Protein AF-A0A7J3EH03-F1 (afdb_monomer_lite)

Sequence (127 aa):
ALGSTCGTLRHVAKKLKESEGLKVGVVKLWLYRPLPEDDLASAIDNVETLVVLDRTLSPGAIFGPLGSDIASIIVKRNLGIRLLNYTYGLGGDEVSIDLAEKLLRLAVKVAEGVKPPSSTGYVREVL

Secondary structure (DSSP, 8-state):
--STHHHHHHHHHHHHHHHH------------SS--HHHHHHHHTT-SEEEEEESS--TT-SS-HHHHHHHHHHHHTT---EEEEEE--GGG----HHHHHHHHHHHHHHHTTPPPS-SEEEHHHH-

Radius of gyration: 13.75 Å; chains: 1; bounding box: 32×32×34 Å

Foldseek 3Di:
DEDDVLVLLQVLQVVCCVPPVDPFDGDYDPDPPVNPLVVVCVVPQPAQEDEAEDQDDDPPDPADPVLVVVVVSCVVVVGNHHAAHEYECHPNGDCDSVLSNVVRVLRRVVSVVDDQQDSYYHSVVRD

Structure (mmCIF, N/CA/C/O backbone):
data_AF-A0A7J3EH03-F1
#
_entry.id   AF-A0A7J3EH03-F1
#
loop_
_atom_site.group_PDB
_atom_site.id
_atom_site.type_symbol
_atom_site.label_atom_id
_atom_site.label_alt_id
_atom_site.label_comp_id
_atom_site.label_asym_id
_atom_site.label_entity_id
_atom_site.label_seq_id
_atom_site.pdbx_PDB_ins_code
_atom_site.Cartn_x
_atom_site.Cartn_y
_atom_site.Cartn_z
_atom_site.occupancy
_atom_site.B_iso_or_equiv
_atom_site.auth_seq_id
_atom_site.auth_comp_id
_atom_site.auth_asym_id
_atom_site.auth_atom_id
_atom_site.pdbx_PDB_model_num
ATOM 1 N N . ALA A 1 1 ? 3.119 -1.317 0.959 1.00 93.56 1 ALA A N 1
ATOM 2 C CA . ALA A 1 1 ? 4.303 -0.503 1.336 1.00 93.56 1 ALA A CA 1
ATOM 3 C C . ALA A 1 1 ? 5.498 -1.422 1.613 1.00 93.56 1 ALA A C 1
ATOM 5 O O . ALA A 1 1 ? 5.305 -2.636 1.690 1.00 93.56 1 ALA A O 1
ATOM 6 N N . LEU A 1 2 ? 6.708 -0.865 1.775 1.00 94.56 2 LEU A N 1
ATOM 7 C CA . LEU A 1 2 ? 7.926 -1.600 2.157 1.00 94.56 2 LEU A CA 1
ATOM 8 C C . LEU A 1 2 ? 8.509 -1.081 3.485 1.00 94.56 2 LEU A C 1
ATOM 10 O O . LEU A 1 2 ? 8.149 -0.012 3.982 1.00 94.56 2 LEU A O 1
ATOM 14 N N . GLY A 1 3 ? 9.434 -1.851 4.062 1.00 92.50 3 GLY A N 1
ATOM 15 C CA . GLY A 1 3 ? 10.293 -1.397 5.158 1.00 92.50 3 GLY A CA 1
ATOM 16 C C . GLY A 1 3 ? 9.584 -1.161 6.498 1.00 92.50 3 GLY A C 1
ATOM 17 O O . GLY A 1 3 ? 8.575 -1.797 6.817 1.00 92.50 3 GLY A O 1
ATOM 18 N N . SER A 1 4 ? 10.160 -0.263 7.307 1.00 91.69 4 SER A N 1
ATOM 19 C CA . SER A 1 4 ? 9.794 -0.037 8.717 1.00 91.69 4 SER A CA 1
ATOM 20 C C . SER A 1 4 ? 8.361 0.463 8.920 1.00 91.69 4 SER A C 1
ATOM 22 O O . SER A 1 4 ? 7.674 0.005 9.829 1.00 91.69 4 SER A O 1
ATOM 24 N N . THR A 1 5 ? 7.863 1.322 8.027 1.00 93.81 5 THR A N 1
ATOM 25 C CA . THR A 1 5 ? 6.515 1.918 8.111 1.00 93.81 5 THR A CA 1
ATOM 26 C C . THR A 1 5 ? 5.393 0.881 8.112 1.00 93.81 5 THR A C 1
ATOM 28 O O . THR A 1 5 ? 4.321 1.121 8.663 1.00 93.81 5 THR A O 1
ATOM 31 N N . CYS A 1 6 ? 5.637 -0.311 7.561 1.00 95.56 6 CYS A N 1
ATOM 32 C CA . CYS A 1 6 ? 4.660 -1.396 7.582 1.00 95.56 6 CYS A CA 1
ATOM 33 C C . CYS A 1 6 ? 4.296 -1.853 9.005 1.00 95.56 6 CYS A C 1
ATOM 35 O O . CYS A 1 6 ? 3.201 -2.377 9.197 1.00 95.56 6 CYS A O 1
ATOM 37 N N . GLY A 1 7 ? 5.189 -1.679 9.988 1.00 95.12 7 GLY A N 1
ATOM 38 C CA . GLY A 1 7 ? 4.898 -1.965 11.395 1.00 95.12 7 GLY A CA 1
ATOM 39 C C . GLY A 1 7 ? 3.822 -1.030 11.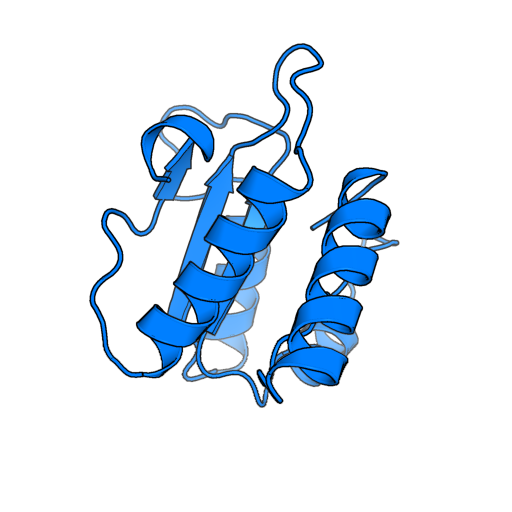943 1.00 95.12 7 GLY A C 1
ATOM 40 O O . GLY A 1 7 ? 2.784 -1.498 12.410 1.00 95.12 7 GLY A O 1
ATOM 41 N N . THR A 1 8 ? 4.028 0.280 11.784 1.00 96.12 8 THR A N 1
ATOM 42 C CA . THR A 1 8 ? 3.076 1.323 12.193 1.00 96.12 8 THR A CA 1
ATOM 43 C C . THR A 1 8 ? 1.727 1.147 11.504 1.00 96.12 8 THR A C 1
ATOM 45 O O . THR A 1 8 ? 0.702 1.069 12.173 1.00 96.12 8 THR A O 1
ATOM 48 N N . LEU A 1 9 ? 1.715 0.984 10.176 1.00 97.50 9 LEU A N 1
ATOM 49 C CA . LEU A 1 9 ? 0.474 0.785 9.421 1.00 97.50 9 LEU A CA 1
ATOM 50 C C . LEU A 1 9 ? -0.299 -0.446 9.900 1.00 97.50 9 LEU A C 1
ATOM 52 O O . LEU A 1 9 ? -1.512 -0.384 10.057 1.00 97.50 9 LEU A O 1
ATOM 56 N N . ARG A 1 10 ? 0.391 -1.568 10.149 1.00 97.38 10 ARG A N 1
ATOM 57 C CA . ARG A 1 10 ? -0.248 -2.802 10.627 1.00 97.38 10 ARG A CA 1
ATOM 58 C C . ARG A 1 10 ? -0.849 -2.619 12.016 1.00 97.38 10 ARG A C 1
ATOM 60 O O . ARG A 1 10 ? -1.948 -3.108 12.256 1.00 97.38 10 ARG A O 1
ATOM 67 N N . HIS A 1 11 ? -0.138 -1.933 12.910 1.00 97.81 11 HIS A N 1
ATOM 68 C CA . HIS A 1 11 ? -0.640 -1.621 14.245 1.00 97.81 11 HIS A CA 1
ATOM 69 C C . HIS A 1 11 ? -1.934 -0.798 14.166 1.00 97.81 11 HIS A C 1
ATOM 71 O O . HIS A 1 11 ? -2.937 -1.175 14.768 1.00 97.81 11 HIS A O 1
ATOM 77 N N . VAL A 1 12 ? -1.941 0.265 13.357 1.00 98.06 12 VAL A N 1
ATOM 78 C CA . VAL A 1 12 ? -3.117 1.130 13.194 1.00 98.06 12 VAL A CA 1
ATOM 79 C C . VAL A 1 12 ? -4.266 0.408 12.490 1.00 98.06 12 VAL A C 1
ATOM 81 O O . VAL A 1 12 ? -5.398 0.487 12.953 1.00 98.06 12 VAL A O 1
ATOM 84 N N . ALA A 1 13 ? -3.997 -0.362 11.433 1.00 98.12 13 ALA A N 1
ATOM 85 C CA . ALA A 1 13 ? -5.025 -1.148 10.750 1.00 98.12 13 ALA A CA 1
ATOM 86 C C . ALA A 1 13 ? -5.689 -2.165 11.689 1.00 98.12 13 ALA A C 1
ATOM 88 O O . ALA A 1 13 ? -6.910 -2.303 11.681 1.00 98.12 13 ALA A O 1
ATOM 89 N N . LYS A 1 14 ? -4.897 -2.840 12.536 1.00 98.19 14 LYS A N 1
ATOM 90 C CA . LYS A 1 14 ? -5.420 -3.749 13.562 1.00 98.19 14 LYS A CA 1
ATOM 91 C C . LYS A 1 14 ? -6.325 -3.003 14.544 1.00 98.19 14 LYS A C 1
ATOM 93 O O . LYS A 1 14 ? -7.448 -3.443 14.758 1.00 98.19 14 LYS A O 1
ATOM 98 N N . LYS A 1 15 ? -5.863 -1.862 15.070 1.00 98.19 15 LYS A N 1
ATOM 99 C CA . LYS A 1 15 ? -6.647 -1.017 15.980 1.00 98.19 15 LYS A CA 1
ATOM 100 C C . LYS A 1 15 ? -7.988 -0.627 15.353 1.00 98.19 15 LYS A C 1
ATOM 102 O O . LYS A 1 15 ? -9.014 -0.909 15.949 1.00 98.19 15 LYS A O 1
ATOM 107 N N . LEU A 1 16 ? -7.982 -0.063 14.142 1.00 98.00 16 LEU A N 1
ATOM 108 C CA . LEU A 1 16 ? -9.197 0.370 13.436 1.00 98.00 16 LEU A CA 1
ATOM 109 C C . LEU A 1 16 ? -10.178 -0.781 13.179 1.00 98.00 16 LEU A C 1
ATOM 111 O O . LEU A 1 16 ? -11.391 -0.611 13.295 1.00 98.00 16 LEU A O 1
ATOM 115 N N . LYS A 1 17 ? -9.659 -1.966 12.852 1.00 97.50 17 LYS A N 1
ATOM 116 C CA . LYS A 1 17 ? -10.481 -3.163 12.682 1.00 97.50 17 LYS A CA 1
ATOM 117 C C . LYS A 1 17 ? -11.129 -3.600 13.999 1.00 97.50 17 LYS A C 1
ATOM 119 O O . LYS A 1 17 ? -12.306 -3.937 14.002 1.00 97.50 17 LYS A O 1
ATOM 124 N N . GLU A 1 18 ? -10.377 -3.615 15.096 1.00 97.56 18 GLU A N 1
ATOM 125 C CA . GLU A 1 18 ? -10.854 -4.075 16.408 1.00 97.56 18 GLU A CA 1
ATOM 126 C C . GLU A 1 18 ? -11.792 -3.069 17.086 1.00 97.56 18 GLU A C 1
ATOM 128 O O . GLU A 1 18 ? -12.763 -3.481 17.713 1.00 97.56 18 GLU A O 1
ATOM 133 N N . SER A 1 19 ? -11.530 -1.764 16.957 1.00 97.56 19 SER A N 1
ATOM 134 C CA . SER A 1 19 ? -12.314 -0.722 17.627 1.00 97.56 19 SER A CA 1
ATOM 135 C C . SER A 1 19 ? -13.564 -0.304 16.858 1.00 97.56 19 SER A C 1
ATOM 137 O O . SER A 1 19 ? -14.568 0.034 17.475 1.00 97.56 19 SER A O 1
ATOM 139 N N . GLU A 1 20 ? -13.508 -0.292 15.525 1.00 97.31 20 GLU A N 1
ATOM 140 C CA . GLU A 1 20 ? -14.562 0.288 14.675 1.00 97.31 20 GLU A CA 1
ATOM 141 C C . GLU A 1 20 ? -15.104 -0.691 13.627 1.00 97.31 20 GLU A C 1
ATOM 143 O O . GLU A 1 20 ? -16.040 -0.366 12.903 1.00 97.31 20 GLU A O 1
ATOM 148 N N . GLY A 1 21 ? -14.525 -1.890 13.508 1.00 97.19 21 GLY A N 1
ATOM 149 C CA . GLY A 1 21 ? -14.945 -2.866 12.502 1.00 97.19 21 GLY A CA 1
ATOM 150 C C . GLY A 1 21 ? -14.556 -2.493 11.067 1.00 97.19 21 GLY A C 1
ATOM 151 O O . GLY A 1 21 ? -15.067 -3.099 10.123 1.00 97.19 21 GLY A O 1
ATOM 152 N N . LEU A 1 22 ? -13.650 -1.524 10.873 1.00 96.88 22 LEU A N 1
ATOM 153 C CA . LEU A 1 22 ? -13.230 -1.108 9.534 1.00 96.88 22 LEU A CA 1
ATOM 154 C C . LEU A 1 22 ? -12.493 -2.241 8.807 1.00 96.88 22 LEU A C 1
ATOM 156 O O . LEU A 1 22 ? -11.551 -2.848 9.327 1.00 96.88 22 LEU A O 1
ATOM 160 N N . LYS A 1 23 ? -12.895 -2.501 7.559 1.00 96.12 23 LYS A N 1
ATOM 161 C CA . LYS A 1 23 ? -12.287 -3.512 6.681 1.00 96.12 23 LYS A CA 1
ATOM 162 C C . LYS A 1 23 ? -11.011 -2.970 6.033 1.00 96.12 23 LYS A C 1
ATOM 164 O O . LYS A 1 23 ? -10.976 -2.681 4.843 1.00 96.12 23 LYS A O 1
ATOM 169 N N . VAL A 1 24 ? -9.959 -2.827 6.834 1.00 96.81 24 VAL A N 1
ATOM 170 C CA . VAL A 1 24 ? -8.639 -2.360 6.386 1.00 96.81 24 VAL A CA 1
ATOM 171 C C . VAL A 1 24 ? -7.558 -3.405 6.634 1.00 96.81 24 VAL A C 1
ATOM 173 O O . VAL A 1 24 ? -7.608 -4.174 7.595 1.00 96.81 24 VAL A O 1
ATOM 176 N N . GLY A 1 25 ? -6.557 -3.427 5.758 1.00 95.88 25 GLY A N 1
ATOM 177 C CA . GLY A 1 25 ? -5.439 -4.361 5.810 1.00 95.88 25 GLY A CA 1
ATOM 178 C C . GLY A 1 25 ? -4.153 -3.733 5.286 1.00 95.88 25 GLY A C 1
ATOM 179 O O . GLY A 1 25 ? -4.165 -2.661 4.684 1.00 95.88 25 GLY A O 1
ATOM 180 N N . VAL A 1 26 ? -3.023 -4.396 5.541 1.00 97.25 26 VAL A N 1
ATOM 181 C CA . VAL A 1 26 ? -1.700 -3.917 5.122 1.00 97.25 26 VAL A CA 1
ATOM 182 C C . VAL A 1 26 ? -0.903 -5.063 4.520 1.00 97.25 26 VAL A C 1
ATOM 184 O O . VAL A 1 26 ? -0.550 -6.017 5.216 1.00 97.25 26 VAL A O 1
ATOM 187 N N . VAL A 1 27 ? -0.541 -4.916 3.246 1.00 96.75 27 VAL A N 1
ATOM 188 C CA . VAL A 1 27 ? 0.419 -5.795 2.570 1.00 96.75 27 VAL A CA 1
ATOM 189 C C . VAL A 1 27 ? 1.826 -5.217 2.736 1.00 96.75 27 VAL A C 1
ATOM 191 O O . VAL A 1 27 ? 2.125 -4.095 2.303 1.00 96.75 27 VAL A O 1
ATOM 194 N N . LYS A 1 28 ? 2.697 -5.994 3.391 1.00 96.12 28 LYS A N 1
ATOM 195 C CA . LYS A 1 28 ? 4.133 -5.712 3.489 1.00 96.12 28 LYS A CA 1
ATOM 196 C C . LYS A 1 28 ? 4.853 -6.498 2.401 1.00 96.12 28 LYS A C 1
ATOM 198 O O . LYS A 1 28 ? 4.932 -7.720 2.496 1.00 96.12 28 LYS A O 1
ATOM 203 N N . LEU A 1 29 ? 5.410 -5.793 1.422 1.00 95.19 29 LEU A N 1
ATOM 204 C CA . LEU A 1 29 ? 6.249 -6.413 0.404 1.00 95.19 29 LEU A CA 1
ATOM 205 C C . LEU A 1 29 ? 7.663 -6.610 0.967 1.00 95.19 29 LEU A C 1
ATOM 207 O O . LEU A 1 29 ? 8.319 -5.646 1.365 1.00 95.19 29 LEU A O 1
ATOM 211 N N . TRP A 1 30 ? 8.100 -7.867 1.052 1.00 93.12 30 TRP A N 1
ATOM 212 C CA . TRP A 1 30 ? 9.441 -8.235 1.521 1.00 93.12 30 TRP A CA 1
ATOM 213 C C . TRP A 1 30 ? 10.432 -8.377 0.367 1.00 93.12 30 TRP A C 1
ATOM 215 O O . TRP A 1 30 ? 11.542 -7.859 0.451 1.00 93.12 30 TRP A O 1
ATOM 225 N N . LEU A 1 31 ? 10.013 -9.039 -0.713 1.00 95.12 31 LEU A N 1
ATOM 226 C CA . LEU A 1 31 ? 10.791 -9.206 -1.933 1.00 95.12 31 LEU A CA 1
ATOM 227 C C . LEU A 1 31 ? 10.296 -8.207 -2.982 1.00 95.12 31 LEU A C 1
ATOM 229 O O . LEU A 1 31 ? 9.184 -8.344 -3.480 1.00 95.12 31 LEU A O 1
ATOM 233 N N . TYR A 1 32 ? 11.101 -7.194 -3.307 1.00 95.75 32 TYR A N 1
ATOM 234 C CA . TYR A 1 32 ? 10.748 -6.240 -4.365 1.00 95.75 32 TYR A CA 1
ATOM 235 C C . TYR A 1 32 ? 11.128 -6.755 -5.754 1.00 95.75 32 TYR A C 1
ATOM 237 O O . TYR A 1 32 ? 10.378 -6.567 -6.708 1.00 95.75 32 TYR A O 1
ATOM 245 N N . ARG A 1 33 ? 12.289 -7.415 -5.872 1.00 96.62 33 ARG A N 1
ATOM 246 C CA . ARG A 1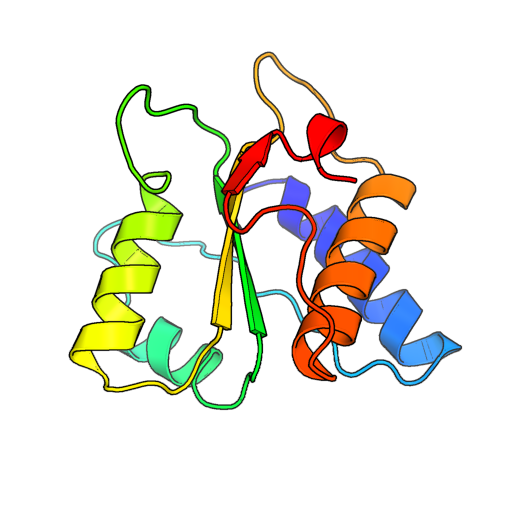 33 ? 12.787 -7.989 -7.126 1.00 96.62 33 ARG A CA 1
ATOM 247 C C . ARG A 1 33 ? 13.433 -9.366 -6.886 1.00 96.62 33 ARG A C 1
ATOM 249 O O . ARG A 1 33 ? 14.240 -9.464 -5.963 1.00 96.62 33 ARG A O 1
ATOM 256 N N . PRO A 1 34 ? 13.123 -10.386 -7.716 1.00 95.31 34 PRO A N 1
ATOM 257 C CA . PRO A 1 34 ? 12.045 -10.385 -8.716 1.00 95.31 34 PRO A CA 1
ATOM 258 C C . PRO A 1 34 ? 10.680 -10.138 -8.049 1.00 95.31 34 PRO A C 1
ATOM 260 O O . PRO A 1 34 ? 10.473 -10.533 -6.906 1.00 95.31 34 PRO A O 1
ATOM 263 N N . LEU A 1 35 ? 9.795 -9.392 -8.716 1.00 96.12 35 LEU A N 1
ATOM 264 C CA . LEU A 1 35 ? 8.518 -8.992 -8.118 1.00 96.12 35 LEU A CA 1
ATOM 265 C C . LEU A 1 35 ? 7.577 -10.205 -8.095 1.00 96.12 35 LEU A C 1
ATOM 267 O O . LEU A 1 35 ? 7.327 -10.766 -9.165 1.00 96.12 35 LEU A O 1
ATOM 271 N N . PRO A 1 36 ? 7.052 -10.612 -6.926 1.00 95.62 36 PRO A N 1
ATOM 272 C CA . PRO A 1 36 ? 6.171 -11.770 -6.816 1.00 95.62 36 PRO A CA 1
ATOM 273 C C . PRO A 1 36 ? 4.756 -11.399 -7.279 1.00 95.62 36 PRO A C 1
ATOM 275 O O . PRO A 1 36 ? 3.871 -11.117 -6.474 1.00 95.62 36 PRO A O 1
ATOM 278 N N . GLU A 1 37 ? 4.564 -11.324 -8.596 1.00 95.44 37 GLU A N 1
ATOM 279 C CA . GLU A 1 37 ? 3.321 -10.856 -9.217 1.00 95.44 37 GLU A CA 1
ATOM 280 C C . GLU A 1 37 ? 2.096 -11.672 -8.787 1.00 95.44 37 GLU A C 1
ATOM 282 O O . GLU A 1 37 ? 1.082 -11.081 -8.424 1.00 95.44 37 GLU A O 1
ATOM 287 N N . ASP A 1 38 ? 2.188 -13.004 -8.809 1.00 95.50 38 ASP A N 1
ATOM 288 C CA . ASP A 1 38 ? 1.048 -13.888 -8.534 1.00 95.50 38 ASP A CA 1
ATOM 289 C C . ASP A 1 38 ? 0.591 -13.797 -7.075 1.00 95.50 38 ASP A C 1
ATOM 291 O O . ASP A 1 38 ? -0.607 -13.679 -6.803 1.00 95.50 38 ASP A O 1
ATOM 295 N N . ASP A 1 39 ? 1.543 -13.755 -6.142 1.00 96.00 39 ASP A N 1
ATOM 296 C CA . ASP A 1 39 ? 1.256 -13.585 -4.717 1.00 96.00 39 ASP A CA 1
ATOM 297 C C . ASP A 1 39 ? 0.656 -12.205 -4.437 1.00 96.00 39 ASP A C 1
ATOM 299 O O . ASP A 1 39 ? -0.291 -12.074 -3.662 1.00 96.00 39 ASP A O 1
ATOM 303 N N . LEU A 1 40 ? 1.191 -11.158 -5.078 1.00 95.94 40 LEU A N 1
ATOM 304 C CA . LEU A 1 40 ? 0.686 -9.797 -4.918 1.00 95.94 40 LEU A CA 1
ATOM 305 C C . LEU A 1 40 ? -0.719 -9.645 -5.483 1.00 95.94 40 LEU A C 1
ATOM 307 O O . LEU A 1 40 ? -1.558 -9.062 -4.805 1.00 95.94 40 LEU A O 1
ATOM 311 N N . ALA A 1 41 ? -0.976 -10.172 -6.681 1.00 95.62 41 ALA A N 1
ATOM 312 C CA . ALA A 1 41 ? -2.293 -10.138 -7.302 1.00 95.62 41 ALA A CA 1
ATOM 313 C C . ALA A 1 41 ? -3.321 -10.865 -6.429 1.00 95.62 41 ALA A C 1
ATOM 315 O O . ALA A 1 41 ? -4.361 -10.294 -6.116 1.00 95.62 41 ALA A O 1
ATOM 316 N N . SER A 1 42 ? -2.985 -12.067 -5.952 1.00 95.88 42 SER A N 1
ATOM 317 C CA . SER A 1 42 ? -3.851 -12.855 -5.065 1.00 95.88 42 SER A CA 1
ATOM 318 C C . SER A 1 42 ? -4.089 -12.176 -3.713 1.00 95.88 42 SER A C 1
ATOM 320 O O . SER A 1 42 ? -5.126 -12.366 -3.091 1.00 95.88 42 SER A O 1
ATOM 322 N N . ALA A 1 43 ? -3.139 -11.374 -3.227 1.00 95.62 43 ALA A N 1
ATOM 323 C CA . ALA A 1 43 ? -3.285 -10.652 -1.966 1.00 95.62 43 ALA A CA 1
ATOM 324 C C . ALA A 1 43 ? -4.160 -9.390 -2.070 1.00 95.62 43 ALA A C 1
ATOM 326 O O . ALA A 1 43 ? -4.585 -8.871 -1.034 1.00 95.62 43 ALA A O 1
ATOM 327 N N . ILE A 1 44 ? -4.381 -8.857 -3.278 1.00 95.50 44 ILE A N 1
ATOM 328 C CA . ILE A 1 44 ? -5.112 -7.598 -3.505 1.00 95.50 44 ILE A CA 1
ATOM 329 C C . ILE A 1 44 ? -6.390 -7.771 -4.335 1.00 95.50 44 ILE A C 1
ATOM 331 O O . ILE A 1 44 ? -7.122 -6.805 -4.494 1.00 95.50 44 ILE A O 1
ATOM 335 N N . ASP A 1 45 ? -6.679 -8.956 -4.863 1.00 94.75 45 ASP A N 1
ATOM 336 C CA . ASP A 1 45 ? -7.795 -9.212 -5.788 1.00 94.75 45 ASP A CA 1
ATOM 337 C C . ASP A 1 45 ? -9.184 -8.819 -5.249 1.00 94.75 45 ASP A C 1
ATOM 339 O O . ASP A 1 45 ? -10.050 -8.397 -6.011 1.00 94.75 45 ASP A O 1
ATOM 343 N N . ASN A 1 46 ? -9.381 -8.906 -3.934 1.00 93.75 46 ASN A N 1
ATOM 344 C CA . ASN A 1 46 ? -10.652 -8.665 -3.253 1.00 93.75 46 ASN A CA 1
ATOM 345 C C . ASN A 1 46 ? -10.765 -7.268 -2.614 1.00 93.75 46 ASN A C 1
ATOM 347 O O . ASN A 1 46 ? -11.634 -7.049 -1.766 1.00 93.75 46 ASN A O 1
ATOM 351 N N . VAL A 1 47 ? -9.882 -6.322 -2.955 1.00 96.62 47 VAL A N 1
ATOM 352 C CA . VAL A 1 47 ? -9.929 -4.959 -2.396 1.00 96.62 47 VAL A CA 1
ATOM 353 C C . VAL A 1 47 ? -10.508 -3.965 -3.396 1.00 96.62 47 VAL A C 1
ATOM 355 O O . VAL A 1 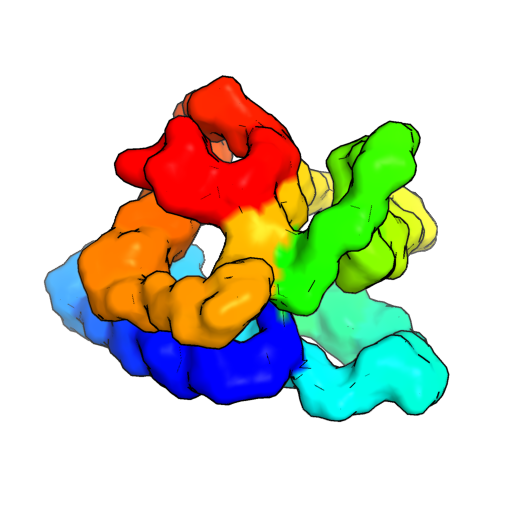47 ? -10.162 -3.969 -4.568 1.00 96.62 47 VAL A O 1
ATOM 358 N N . GLU A 1 48 ? -11.357 -3.053 -2.934 1.00 97.00 48 GLU A N 1
ATOM 359 C CA . GLU A 1 48 ? -11.910 -2.003 -3.803 1.00 97.00 48 GLU A CA 1
ATOM 360 C C . GLU A 1 48 ? -10.936 -0.833 -4.014 1.00 97.00 48 GLU A C 1
ATOM 362 O O . GLU A 1 48 ? -10.914 -0.197 -5.070 1.00 97.00 48 GLU A O 1
ATOM 367 N N . THR A 1 49 ? -10.119 -0.544 -2.998 1.00 97.88 49 THR A N 1
ATOM 368 C CA . THR A 1 49 ? -9.130 0.539 -2.997 1.00 97.88 49 THR A CA 1
ATOM 369 C C . THR A 1 49 ? -7.794 0.010 -2.511 1.00 97.88 49 THR A C 1
ATOM 371 O O . THR A 1 49 ? -7.726 -0.660 -1.480 1.00 97.88 49 THR A O 1
ATOM 374 N N . LEU A 1 50 ? -6.718 0.389 -3.196 1.00 98.00 50 LEU A N 1
ATOM 375 C CA . LEU A 1 50 ? -5.353 0.088 -2.792 1.00 98.00 50 LEU A CA 1
ATOM 376 C C . LEU A 1 50 ? -4.534 1.373 -2.685 1.00 98.00 50 LEU A C 1
ATOM 378 O O . LEU A 1 50 ? -4.410 2.123 -3.650 1.00 98.00 50 LEU A O 1
ATOM 382 N N . VAL A 1 51 ? -3.936 1.596 -1.513 1.00 98.00 51 VAL A N 1
ATOM 383 C CA . VAL A 1 51 ? -2.977 2.685 -1.294 1.00 98.00 51 VAL A CA 1
ATOM 384 C C . VAL A 1 51 ? -1.563 2.124 -1.304 1.00 98.00 51 VAL A C 1
ATOM 386 O O . VAL A 1 51 ? -1.173 1.338 -0.436 1.00 98.00 51 VAL A O 1
ATOM 389 N N . VAL A 1 52 ? -0.775 2.550 -2.283 1.00 97.94 52 VAL A N 1
ATOM 390 C CA . VAL A 1 52 ? 0.633 2.196 -2.424 1.00 97.94 52 VAL A CA 1
ATOM 391 C C . VAL A 1 52 ? 1.489 3.339 -1.906 1.00 97.94 52 VAL A C 1
ATOM 393 O O . VAL A 1 52 ? 1.307 4.488 -2.294 1.00 97.94 52 VAL A O 1
ATOM 396 N N . LEU A 1 53 ? 2.438 3.017 -1.032 1.00 97.44 53 LEU A N 1
ATOM 397 C CA . LEU A 1 53 ? 3.352 3.998 -0.463 1.00 97.44 53 LEU A CA 1
ATOM 398 C C . LEU A 1 53 ? 4.759 3.782 -1.007 1.00 97.44 53 LEU A C 1
ATOM 400 O O . LEU A 1 53 ? 5.329 2.703 -0.805 1.00 97.44 53 LEU A O 1
ATOM 404 N N . ASP A 1 54 ? 5.315 4.824 -1.615 1.00 96.81 54 ASP A N 1
ATOM 405 C CA . ASP A 1 54 ? 6.676 4.869 -2.142 1.00 96.81 54 ASP A CA 1
ATOM 406 C C . ASP A 1 54 ? 7.549 5.776 -1.269 1.00 96.81 54 ASP A C 1
ATOM 408 O O . ASP A 1 54 ? 7.267 6.958 -1.085 1.00 96.81 54 ASP A O 1
ATOM 412 N N . ARG A 1 55 ? 8.652 5.242 -0.734 1.00 94.94 55 ARG A N 1
ATOM 413 C CA . ARG A 1 55 ? 9.640 6.048 0.007 1.00 94.94 55 ARG A CA 1
ATOM 414 C C . ARG A 1 55 ? 10.695 6.629 -0.935 1.00 94.94 55 ARG A C 1
ATOM 416 O O . ARG A 1 55 ? 11.894 6.492 -0.717 1.00 94.94 55 ARG A O 1
ATOM 423 N N . THR A 1 56 ? 10.234 7.182 -2.046 1.00 94.56 56 THR A N 1
ATOM 424 C CA . THR A 1 56 ? 11.060 7.750 -3.108 1.00 94.56 56 THR A CA 1
ATOM 425 C C . THR A 1 56 ? 10.230 8.748 -3.905 1.00 94.56 56 THR A C 1
ATOM 427 O O . THR A 1 56 ? 9.005 8.627 -3.985 1.00 94.56 56 THR A O 1
ATOM 430 N N . LEU A 1 57 ? 10.905 9.741 -4.474 1.00 91.38 57 LEU A N 1
ATOM 431 C CA . LEU A 1 57 ? 10.317 10.714 -5.381 1.00 91.38 57 LEU A CA 1
ATOM 432 C C . LEU A 1 57 ? 10.841 10.439 -6.789 1.00 91.38 57 LEU A C 1
ATOM 434 O O . LEU A 1 57 ? 12.045 10.303 -6.995 1.00 91.38 57 LEU A O 1
ATOM 438 N N . SER A 1 58 ? 9.939 10.379 -7.763 1.00 92.19 58 SER A N 1
ATOM 439 C CA . SER A 1 58 ? 10.276 10.193 -9.176 1.00 92.19 58 SER A CA 1
ATOM 440 C C . SER A 1 58 ? 9.704 11.361 -9.980 1.00 92.19 58 SER A C 1
ATOM 442 O O . SER A 1 58 ? 8.578 11.270 -10.464 1.00 92.19 58 SER A O 1
ATOM 444 N N . PRO A 1 59 ? 10.429 12.494 -10.078 1.00 89.62 59 PRO A N 1
ATOM 445 C CA . PRO A 1 59 ? 9.935 13.677 -10.776 1.00 89.62 59 PRO A CA 1
ATOM 446 C C . PRO A 1 59 ? 9.542 13.357 -12.223 1.00 89.62 59 PRO A C 1
ATOM 448 O O . PRO A 1 59 ? 10.304 12.728 -12.952 1.00 89.62 59 PRO A O 1
ATOM 451 N N . GLY A 1 60 ? 8.344 13.783 -12.628 1.00 91.19 60 GLY A N 1
ATOM 452 C CA . GLY A 1 60 ? 7.799 13.533 -13.967 1.00 91.19 60 GLY A CA 1
ATOM 453 C C . GLY A 1 60 ? 7.171 12.149 -14.172 1.00 91.19 60 GLY A C 1
ATOM 454 O O . GLY A 1 60 ? 6.515 11.941 -15.190 1.00 91.19 60 GLY A O 1
ATOM 455 N N . ALA A 1 61 ? 7.312 11.218 -13.225 1.00 93.88 61 ALA A N 1
ATOM 456 C CA . ALA A 1 61 ? 6.591 9.950 -13.266 1.00 93.88 61 ALA A CA 1
ATOM 457 C C . ALA A 1 61 ? 5.149 10.123 -12.760 1.00 93.88 61 ALA A C 1
ATOM 459 O O . ALA A 1 61 ? 4.887 10.921 -11.861 1.00 93.88 61 ALA A O 1
ATOM 460 N N . ILE A 1 62 ? 4.215 9.345 -13.318 1.00 93.50 62 ILE A N 1
ATOM 461 C CA . ILE A 1 62 ? 2.814 9.328 -12.863 1.00 93.50 62 ILE A CA 1
ATOM 462 C C . ILE A 1 62 ? 2.723 8.736 -11.452 1.00 93.50 62 ILE A C 1
ATOM 464 O O . ILE A 1 62 ? 2.040 9.282 -10.592 1.00 93.50 62 ILE A O 1
ATOM 468 N N . PHE A 1 63 ? 3.435 7.633 -11.217 1.00 96.25 63 PHE A N 1
ATOM 469 C CA . PHE A 1 63 ? 3.524 6.945 -9.935 1.00 96.25 63 PHE A CA 1
ATOM 470 C C . PHE A 1 63 ? 4.989 6.745 -9.545 1.00 96.25 63 PHE A C 1
ATOM 472 O O . PHE A 1 63 ? 5.882 6.751 -10.395 1.00 96.25 63 PHE A O 1
ATOM 479 N N . GLY A 1 64 ? 5.235 6.499 -8.260 1.00 96.25 64 GLY A N 1
ATOM 480 C CA . GLY A 1 64 ? 6.503 5.958 -7.793 1.00 96.25 64 GLY A CA 1
ATOM 481 C C . GLY A 1 64 ? 6.776 4.557 -8.366 1.00 96.25 64 GLY A C 1
ATOM 482 O O . GLY A 1 64 ? 5.905 3.959 -9.011 1.00 96.25 64 GLY A O 1
ATOM 483 N N . PRO A 1 65 ? 7.982 4.007 -8.153 1.00 96.94 65 PRO A N 1
ATOM 484 C CA . PRO A 1 65 ? 8.371 2.714 -8.708 1.00 96.94 65 PRO A CA 1
ATOM 485 C C . PRO A 1 65 ? 7.424 1.577 -8.309 1.00 96.94 65 PRO A C 1
ATOM 487 O O . PRO A 1 65 ? 6.946 0.850 -9.180 1.00 96.94 65 PRO A O 1
ATOM 490 N N . LEU A 1 66 ? 7.073 1.470 -7.021 1.00 97.19 66 LEU A N 1
ATOM 491 C CA . LEU A 1 66 ? 6.141 0.443 -6.564 1.00 97.19 66 LEU A CA 1
ATOM 492 C C . LEU A 1 66 ? 4.725 0.714 -7.070 1.00 97.19 66 LEU A C 1
ATOM 494 O O . LEU A 1 66 ? 4.036 -0.216 -7.481 1.00 97.19 66 LEU A O 1
ATOM 498 N N . GLY A 1 67 ? 4.284 1.975 -7.052 1.00 97.69 67 GLY A N 1
ATOM 499 C CA . GLY A 1 67 ? 2.995 2.367 -7.622 1.00 97.69 67 GLY A CA 1
ATOM 500 C C . GLY A 1 67 ? 2.857 1.959 -9.090 1.00 97.69 67 GLY A C 1
ATOM 501 O O . GLY A 1 67 ? 1.827 1.417 -9.478 1.00 97.69 67 GLY A O 1
ATOM 502 N N . SER A 1 68 ? 3.916 2.137 -9.882 1.00 97.56 68 SER A N 1
ATOM 503 C CA . SER A 1 68 ? 3.958 1.774 -11.304 1.00 97.56 68 SER A CA 1
ATOM 504 C C . SER A 1 68 ? 3.919 0.259 -11.527 1.00 97.56 68 SER A C 1
ATOM 506 O O . SER A 1 68 ? 3.186 -0.221 -12.396 1.00 97.56 68 SER A O 1
ATOM 508 N N . ASP A 1 69 ? 4.659 -0.510 -10.725 1.00 97.38 69 ASP A N 1
ATOM 509 C CA . ASP A 1 69 ? 4.607 -1.976 -10.757 1.00 97.38 69 ASP A CA 1
ATOM 510 C C . ASP A 1 69 ? 3.198 -2.490 -10.422 1.00 97.38 69 ASP A C 1
ATOM 512 O O . ASP A 1 69 ? 2.642 -3.319 -11.140 1.00 97.38 69 ASP A O 1
ATOM 516 N N . ILE A 1 70 ? 2.590 -1.967 -9.354 1.00 97.81 70 ILE A N 1
ATOM 517 C CA . ILE A 1 70 ? 1.245 -2.362 -8.921 1.00 97.81 70 ILE A CA 1
ATOM 518 C C . ILE A 1 70 ? 0.191 -1.955 -9.954 1.00 97.81 70 ILE A C 1
ATOM 520 O O . ILE A 1 70 ? -0.689 -2.757 -10.260 1.00 97.81 70 ILE A O 1
ATOM 524 N N . ALA A 1 71 ? 0.293 -0.760 -10.541 1.00 97.56 71 ALA A N 1
ATOM 525 C CA . ALA A 1 71 ? -0.577 -0.343 -11.640 1.00 97.56 71 ALA A CA 1
ATOM 526 C C . ALA A 1 71 ? -0.494 -1.322 -12.820 1.00 97.56 71 ALA A C 1
ATOM 528 O O . ALA A 1 71 ? -1.518 -1.716 -13.377 1.00 97.56 71 ALA A O 1
ATOM 529 N N . SER A 1 72 ? 0.718 -1.771 -13.153 1.00 97.50 72 SER A N 1
ATOM 530 C CA . SER A 1 72 ? 0.941 -2.752 -14.217 1.00 97.50 72 SER A CA 1
ATOM 531 C C . SER A 1 72 ? 0.290 -4.100 -13.895 1.00 97.50 72 SER A C 1
ATOM 533 O O . SER A 1 72 ? -0.342 -4.687 -14.770 1.00 97.50 72 SER A O 1
ATOM 535 N N . ILE A 1 73 ? 0.374 -4.571 -12.643 1.00 97.31 73 ILE A N 1
ATOM 536 C CA . ILE A 1 73 ? -0.296 -5.802 -12.186 1.00 97.31 73 ILE A CA 1
ATOM 537 C C . ILE A 1 73 ? -1.818 -5.666 -12.278 1.00 97.31 73 ILE A C 1
ATOM 539 O O . ILE A 1 73 ? -2.472 -6.558 -12.814 1.00 97.31 73 ILE A O 1
ATOM 543 N N . ILE A 1 74 ? -2.378 -4.552 -11.798 1.00 97.44 74 ILE A N 1
ATOM 544 C CA . ILE A 1 74 ? -3.822 -4.278 -11.835 1.00 97.44 74 ILE A CA 1
ATOM 545 C C . ILE A 1 74 ? -4.342 -4.361 -13.272 1.00 97.44 74 ILE A C 1
ATOM 547 O O . ILE A 1 74 ? -5.323 -5.057 -13.526 1.00 97.44 74 ILE A O 1
ATOM 551 N N . VAL A 1 75 ? -3.652 -3.722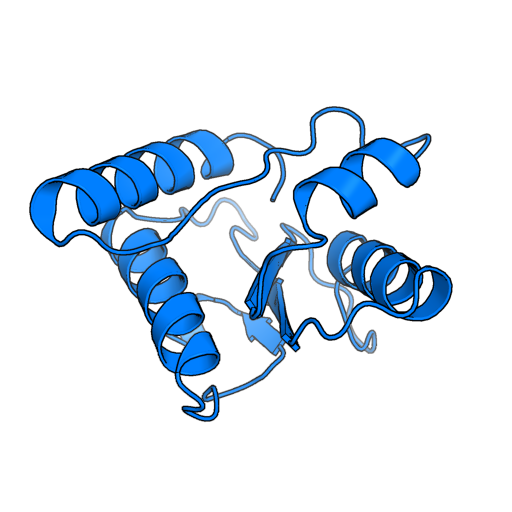 -14.221 1.00 97.31 75 VAL A N 1
ATOM 552 C CA . VAL A 1 75 ? -4.023 -3.764 -15.643 1.00 97.31 75 VAL A CA 1
ATOM 553 C C . VAL A 1 75 ? -3.843 -5.170 -16.219 1.00 97.31 75 VAL A C 1
ATOM 555 O O . VAL A 1 75 ? -4.763 -5.705 -16.831 1.00 97.31 75 VAL A O 1
ATOM 558 N N . LYS A 1 76 ? -2.687 -5.805 -15.993 1.00 97.00 76 LYS A N 1
ATOM 559 C CA . LYS A 1 76 ? -2.365 -7.136 -16.534 1.00 97.00 76 LYS A CA 1
ATOM 560 C C . LYS A 1 76 ? -3.318 -8.228 -16.041 1.00 97.00 76 LYS A C 1
ATOM 562 O O . LYS A 1 76 ? -3.602 -9.169 -16.779 1.00 97.00 76 LYS A O 1
ATOM 567 N N . ARG A 1 77 ? -3.807 -8.117 -14.804 1.00 96.44 77 ARG A N 1
ATOM 568 C CA . ARG A 1 77 ? -4.753 -9.054 -14.178 1.00 96.44 77 ARG A CA 1
ATOM 569 C C . ARG A 1 77 ? -6.215 -8.601 -14.285 1.00 96.44 77 ARG A C 1
ATOM 571 O O . ARG A 1 77 ? -7.086 -9.312 -13.798 1.00 96.44 77 ARG A O 1
ATOM 578 N N . ASN A 1 78 ? -6.482 -7.470 -14.944 1.00 96.25 78 ASN A N 1
ATOM 579 C CA . ASN A 1 78 ? -7.812 -6.877 -15.105 1.00 96.25 78 ASN A CA 1
ATOM 580 C C . ASN A 1 78 ? -8.565 -6.706 -13.769 1.00 96.25 78 ASN A C 1
ATOM 582 O O . ASN A 1 78 ? -9.732 -7.077 -13.638 1.00 96.25 78 ASN A O 1
ATOM 586 N N . LEU A 1 79 ? -7.874 -6.178 -12.755 1.00 96.06 79 LEU A N 1
ATOM 587 C CA . LEU A 1 79 ? -8.436 -5.967 -11.422 1.00 96.06 79 LEU A CA 1
ATOM 588 C C . LEU A 1 79 ? -9.179 -4.625 -11.361 1.00 96.06 79 LEU A C 1
ATOM 590 O O . LEU A 1 79 ? -8.645 -3.587 -11.749 1.00 96.06 79 LEU A O 1
ATOM 594 N N . GLY A 1 80 ? -10.396 -4.623 -10.815 1.00 94.75 80 GLY A N 1
ATOM 595 C CA . GLY A 1 80 ? -11.242 -3.430 -10.654 1.00 94.75 80 GLY A CA 1
ATOM 596 C C . GLY A 1 80 ? -10.855 -2.533 -9.471 1.00 94.75 80 GLY A C 1
ATOM 597 O O . GLY A 1 80 ? -11.732 -2.060 -8.754 1.00 94.75 80 GLY A O 1
ATOM 598 N N . ILE A 1 81 ? -9.557 -2.339 -9.227 1.00 96.81 81 ILE A N 1
ATOM 599 C CA . ILE A 1 81 ? -9.032 -1.699 -8.014 1.00 96.81 81 ILE A CA 1
ATOM 600 C C . ILE A 1 81 ? -8.775 -0.215 -8.257 1.00 96.81 81 ILE A C 1
ATOM 602 O O . ILE A 1 81 ? -8.070 0.169 -9.193 1.00 96.81 81 ILE A O 1
ATOM 606 N N . ARG A 1 82 ? -9.260 0.638 -7.351 1.00 96.94 82 ARG A N 1
ATOM 607 C CA . ARG A 1 82 ? -8.886 2.057 -7.323 1.00 96.94 82 ARG A CA 1
ATOM 608 C C . ARG A 1 82 ? -7.519 2.227 -6.675 1.00 96.94 82 ARG A C 1
ATOM 610 O O . ARG A 1 82 ? -7.358 2.015 -5.473 1.00 96.94 82 ARG A O 1
ATOM 617 N N . LEU A 1 83 ? -6.535 2.606 -7.485 1.00 97.69 83 LEU A N 1
ATOM 618 C CA . LEU A 1 83 ? -5.154 2.789 -7.056 1.00 97.69 83 LEU A CA 1
ATOM 619 C C . LEU A 1 83 ? -4.890 4.234 -6.617 1.00 97.69 83 LEU A C 1
ATOM 621 O O . LEU A 1 83 ? -5.097 5.173 -7.383 1.00 97.69 83 LEU A O 1
ATOM 625 N N . LEU A 1 84 ? -4.367 4.391 -5.404 1.00 98.06 84 LEU A N 1
ATOM 626 C CA . LEU A 1 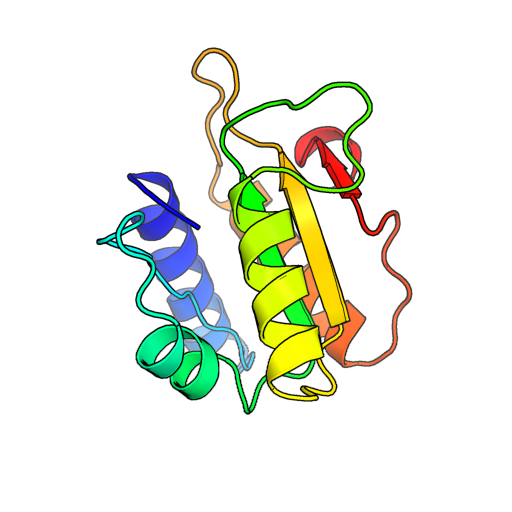84 ? -3.768 5.627 -4.904 1.00 98.06 84 LEU A CA 1
ATOM 627 C C . LEU A 1 84 ? -2.283 5.379 -4.654 1.00 98.06 84 LEU A C 1
ATOM 629 O O . LEU A 1 84 ? -1.911 4.321 -4.140 1.00 98.06 84 LEU A O 1
ATOM 633 N N . ASN A 1 85 ? -1.428 6.343 -4.981 1.00 97.88 85 ASN A N 1
ATOM 634 C CA . ASN A 1 85 ? 0.009 6.210 -4.784 1.00 97.88 85 ASN A CA 1
ATOM 635 C C . ASN A 1 85 ? 0.616 7.457 -4.147 1.00 97.88 85 ASN A C 1
ATOM 637 O O . ASN A 1 85 ? 0.685 8.506 -4.777 1.00 97.88 85 ASN A O 1
ATOM 641 N N . TYR A 1 86 ? 1.096 7.333 -2.913 1.00 97.38 86 TYR A N 1
ATOM 642 C CA . TYR A 1 86 ? 1.647 8.462 -2.170 1.00 97.38 86 TYR A CA 1
ATOM 643 C C . TYR A 1 86 ? 3.127 8.283 -1.867 1.00 97.38 86 TYR A C 1
ATOM 645 O O . TYR A 1 86 ? 3.579 7.211 -1.451 1.00 97.38 86 TYR A O 1
ATOM 653 N N . THR A 1 87 ? 3.869 9.374 -2.017 1.00 96.06 87 THR A N 1
ATOM 654 C CA . THR A 1 87 ? 5.248 9.469 -1.555 1.00 96.06 87 THR A CA 1
ATOM 655 C C . THR A 1 87 ? 5.269 9.800 -0.068 1.00 96.06 87 THR A C 1
ATOM 657 O O . THR A 1 87 ? 4.456 10.584 0.421 1.00 96.06 87 THR A O 1
ATOM 660 N N . TYR A 1 88 ? 6.203 9.210 0.672 1.00 95.31 88 TYR A N 1
ATOM 661 C CA . TYR A 1 88 ? 6.351 9.453 2.104 1.00 95.31 88 TYR A CA 1
ATOM 662 C C . TYR A 1 88 ? 7.805 9.326 2.550 1.00 95.31 88 TYR A C 1
ATOM 664 O O . TYR A 1 88 ? 8.628 8.742 1.849 1.00 95.31 88 TYR A O 1
ATOM 672 N N . GLY A 1 89 ? 8.101 9.807 3.757 1.00 93.12 89 GLY A N 1
ATOM 673 C CA . GLY A 1 89 ? 9.319 9.455 4.487 1.00 93.12 89 GLY A CA 1
ATOM 674 C C . GLY A 1 89 ? 10.627 9.830 3.795 1.00 93.12 89 GLY A C 1
ATOM 675 O O . GLY A 1 89 ? 11.636 9.139 3.962 1.00 93.12 89 GLY A O 1
ATOM 676 N N . LEU A 1 90 ? 10.602 10.888 2.983 1.00 93.62 90 LEU A N 1
ATOM 677 C CA . LEU A 1 90 ? 11.797 11.437 2.353 1.00 93.62 90 LEU A CA 1
ATOM 678 C C . LEU A 1 90 ? 12.652 12.133 3.416 1.00 93.62 90 LEU A C 1
ATOM 680 O O . LEU A 1 90 ? 12.125 12.737 4.345 1.00 93.62 90 LEU A O 1
ATOM 684 N N . GLY A 1 91 ? 13.978 12.029 3.303 1.00 90.94 91 GLY A N 1
ATOM 685 C CA . GLY A 1 91 ? 14.899 12.720 4.214 1.00 90.94 91 GLY A CA 1
ATOM 686 C C . GLY A 1 91 ? 14.805 12.298 5.687 1.00 90.94 91 GLY A C 1
ATOM 687 O O . GLY A 1 91 ? 15.230 13.051 6.553 1.00 90.94 91 GLY A O 1
ATOM 688 N N . GLY A 1 92 ? 14.249 11.117 5.982 1.00 87.12 92 GLY A N 1
ATOM 689 C CA . GLY A 1 92 ? 14.047 10.650 7.358 1.00 87.12 92 GLY A CA 1
ATOM 690 C C . GLY A 1 92 ? 12.727 11.093 7.990 1.00 87.12 92 GLY A C 1
ATOM 691 O O . GLY A 1 92 ? 12.536 10.855 9.179 1.00 87.12 92 GLY A O 1
ATOM 692 N N . ASP A 1 93 ? 11.813 11.689 7.217 1.00 88.88 93 ASP A N 1
ATOM 693 C CA . ASP A 1 93 ? 10.471 12.006 7.706 1.00 88.88 93 ASP A CA 1
ATOM 694 C C . ASP A 1 93 ? 9.743 10.739 8.194 1.00 88.88 93 ASP A C 1
ATOM 696 O O . ASP A 1 93 ? 9.820 9.652 7.606 1.00 88.88 93 ASP A O 1
ATOM 700 N N . GLU A 1 94 ? 9.034 10.876 9.307 1.00 86.31 94 GLU A N 1
ATOM 701 C CA . GLU A 1 94 ? 8.371 9.772 9.981 1.00 86.31 94 GLU A CA 1
ATOM 702 C C . GLU A 1 94 ? 6.893 9.695 9.587 1.00 86.31 94 GLU A C 1
ATOM 704 O O . GLU A 1 94 ? 6.191 10.701 9.477 1.00 86.31 94 GLU A O 1
ATOM 709 N N . VAL A 1 95 ? 6.384 8.469 9.436 1.00 91.44 95 VAL A N 1
ATOM 710 C CA . VAL A 1 95 ? 4.941 8.226 9.340 1.00 91.44 95 VAL A CA 1
ATOM 711 C C . VAL A 1 95 ? 4.393 8.005 10.742 1.00 91.44 95 VAL A C 1
ATOM 713 O O . VAL A 1 95 ? 4.505 6.905 11.287 1.00 91.44 95 VAL A O 1
ATOM 716 N N . SER A 1 96 ? 3.805 9.057 11.310 1.00 93.94 96 SER A N 1
ATOM 717 C CA . SER A 1 96 ? 3.166 9.010 12.624 1.00 93.94 96 SER A CA 1
ATOM 718 C C . SER A 1 96 ? 1.912 8.125 12.624 1.00 93.94 96 SER A C 1
ATOM 720 O O . SER A 1 96 ? 1.337 7.810 11.578 1.00 93.94 96 SER A O 1
ATOM 722 N N . ILE A 1 97 ? 1.458 7.745 13.821 1.00 96.25 97 ILE A N 1
ATOM 723 C CA . ILE A 1 97 ? 0.212 6.986 14.017 1.00 96.25 97 ILE A CA 1
ATOM 724 C C . ILE A 1 97 ? -1.000 7.753 13.467 1.00 96.25 97 ILE A C 1
ATOM 726 O O . ILE A 1 97 ? -1.828 7.152 12.789 1.00 96.25 97 ILE A O 1
ATOM 730 N N . ASP A 1 98 ? -1.073 9.067 13.704 1.00 95.69 98 ASP A N 1
ATOM 731 C CA . ASP A 1 98 ? -2.143 9.932 13.180 1.00 95.69 98 ASP A CA 1
ATOM 732 C C . ASP A 1 98 ? -2.178 9.921 11.646 1.00 95.69 98 ASP A C 1
ATOM 734 O O . ASP A 1 98 ? -3.227 9.713 11.037 1.00 95.69 98 ASP A O 1
ATOM 738 N N . LEU A 1 99 ? -1.012 10.057 11.008 1.00 95.56 99 LEU A N 1
ATOM 739 C CA . LEU A 1 99 ? -0.922 10.048 9.552 1.00 95.56 99 LEU A CA 1
ATOM 740 C C . LEU A 1 99 ? -1.301 8.681 8.968 1.00 95.56 99 LEU A C 1
ATOM 742 O O . LEU A 1 99 ? -2.024 8.606 7.977 1.00 95.56 99 LEU A O 1
ATOM 746 N N . ALA A 1 100 ? -0.849 7.595 9.602 1.00 96.56 100 ALA A N 1
ATOM 747 C CA . ALA A 1 100 ? -1.242 6.238 9.237 1.00 96.56 100 ALA A CA 1
ATOM 748 C C . ALA A 1 100 ? -2.761 6.028 9.365 1.00 96.56 100 ALA A C 1
ATOM 750 O O . ALA A 1 100 ? -3.368 5.399 8.498 1.00 96.56 100 ALA A O 1
ATOM 751 N N . GLU A 1 101 ? -3.383 6.572 10.412 1.00 97.25 101 GLU A N 1
ATOM 752 C CA . GLU A 1 101 ? -4.827 6.492 10.624 1.00 97.25 101 GLU A CA 1
ATOM 753 C C . GLU A 1 101 ? -5.597 7.258 9.544 1.00 97.25 101 GLU A C 1
ATOM 755 O O . GLU A 1 101 ? -6.484 6.687 8.905 1.00 97.25 101 GLU A O 1
ATOM 760 N N . LYS A 1 102 ? -5.212 8.511 9.265 1.00 97.00 102 LYS A N 1
ATOM 761 C CA . LYS A 1 102 ? -5.790 9.320 8.179 1.00 97.00 102 LYS A CA 1
ATOM 762 C C . LYS A 1 102 ? -5.697 8.612 6.832 1.00 97.00 102 LYS A C 1
ATOM 764 O O . LYS A 1 102 ? -6.677 8.580 6.091 1.00 97.00 102 LYS A O 1
ATOM 769 N N . LEU A 1 103 ? -4.554 7.995 6.541 1.00 97.06 103 LEU A N 1
ATOM 770 C CA . LEU A 1 103 ? -4.320 7.284 5.289 1.00 97.06 103 LEU A CA 1
ATOM 771 C C . LEU A 1 103 ? -5.219 6.051 5.134 1.00 97.06 103 LEU A C 1
ATOM 773 O O . LEU A 1 103 ? -5.821 5.848 4.080 1.00 97.06 103 LEU A O 1
ATOM 777 N N . LEU A 1 104 ? -5.347 5.238 6.184 1.00 97.25 104 LEU A N 1
ATOM 778 C CA . LEU A 1 104 ? -6.219 4.061 6.163 1.00 97.25 104 LEU A CA 1
ATOM 779 C C . LEU A 1 104 ? -7.698 4.457 6.079 1.00 97.25 104 LEU A C 1
ATOM 781 O O . LEU A 1 104 ? -8.454 3.844 5.329 1.00 97.25 104 LEU A O 1
ATOM 785 N N . ARG A 1 105 ? -8.108 5.519 6.780 1.00 97.38 105 ARG A N 1
ATOM 786 C CA . ARG A 1 105 ? -9.469 6.065 6.680 1.00 97.38 105 ARG A CA 1
ATOM 787 C C . ARG A 1 105 ? -9.758 6.654 5.303 1.00 97.38 105 ARG A C 1
ATOM 789 O O . ARG A 1 105 ? -10.870 6.491 4.810 1.00 97.38 105 ARG A O 1
ATOM 796 N N . LEU A 1 106 ? -8.782 7.304 4.664 1.00 97.31 106 LEU A N 1
ATOM 797 C CA . LEU A 1 106 ? -8.917 7.754 3.278 1.00 97.31 106 LEU A CA 1
ATOM 798 C C . LEU A 1 106 ? -9.199 6.562 2.356 1.00 97.31 106 LEU A C 1
ATOM 800 O O . LEU A 1 106 ? -10.117 6.639 1.549 1.00 97.31 106 LEU A O 1
ATOM 804 N N . ALA A 1 107 ? -8.470 5.451 2.508 1.00 97.19 107 ALA A N 1
ATOM 805 C CA . ALA A 1 107 ? -8.690 4.252 1.699 1.00 97.19 107 ALA A CA 1
ATOM 806 C C . ALA A 1 107 ? -10.126 3.707 1.827 1.00 97.19 107 ALA A C 1
ATOM 808 O O . ALA A 1 107 ? -10.726 3.339 0.817 1.00 97.19 107 ALA A O 1
ATOM 809 N N . VAL A 1 108 ? -10.686 3.710 3.046 1.00 97.62 108 VAL A N 1
ATOM 810 C CA . VAL A 1 108 ? -12.082 3.313 3.314 1.00 97.62 108 VAL A CA 1
ATOM 811 C C . VAL A 1 108 ? -13.070 4.279 2.671 1.00 97.62 108 VAL A C 1
ATOM 813 O O . VAL A 1 108 ? -13.929 3.845 1.916 1.00 97.62 108 VAL A O 1
ATOM 816 N N . LYS A 1 109 ? -12.920 5.589 2.891 1.00 97.12 109 LYS A N 1
ATOM 817 C CA . LYS A 1 109 ? -13.803 6.597 2.278 1.00 97.12 109 LYS A CA 1
ATOM 818 C C . LYS A 1 109 ? -13.807 6.485 0.761 1.00 97.12 109 LYS A C 1
ATOM 820 O O . LYS A 1 109 ? -14.848 6.566 0.119 1.00 97.12 109 LYS A O 1
ATOM 825 N N . VAL A 1 110 ? -12.625 6.285 0.184 1.00 97.44 110 VAL A N 1
ATOM 826 C CA . VAL A 1 110 ? -12.493 6.085 -1.251 1.00 97.44 110 VAL A CA 1
ATOM 827 C C . VAL A 1 110 ? -13.214 4.807 -1.643 1.00 97.44 110 VAL A C 1
ATOM 829 O O . VAL A 1 110 ? -13.977 4.851 -2.602 1.00 97.44 110 VAL A O 1
ATOM 832 N N . ALA A 1 111 ? -13.064 3.698 -0.902 1.00 96.50 111 ALA A N 1
ATOM 833 C CA . ALA A 1 111 ? -13.824 2.457 -1.125 1.00 96.50 111 ALA A CA 1
ATOM 834 C C . ALA A 1 111 ? -15.341 2.722 -1.209 1.00 96.50 111 ALA A C 1
ATOM 836 O O . ALA A 1 111 ? -15.965 2.337 -2.189 1.00 96.50 111 ALA A O 1
ATOM 837 N N . GLU A 1 112 ? -15.875 3.547 -0.312 1.00 96.31 112 GLU A N 1
ATOM 838 C CA . GLU A 1 112 ? -17.285 3.972 -0.268 1.00 96.31 112 GLU A CA 1
ATOM 839 C C . GLU A 1 112 ? -17.710 4.953 -1.386 1.00 96.31 112 GLU A C 1
ATOM 841 O O . GLU A 1 112 ? -18.855 5.401 -1.422 1.00 96.31 112 GLU A O 1
ATOM 846 N N . GLY A 1 113 ? -16.814 5.299 -2.315 1.00 95.06 113 GLY A N 1
ATOM 847 C CA . GLY A 1 113 ? -17.100 6.152 -3.473 1.00 95.06 113 GLY A CA 1
ATOM 848 C C . GLY A 1 113 ? -16.741 7.627 -3.288 1.00 95.06 113 GLY A C 1
ATOM 849 O O . GLY A 1 113 ? -16.976 8.432 -4.191 1.00 95.06 113 GLY A O 1
ATOM 850 N N . VAL A 1 114 ? -16.139 8.009 -2.157 1.00 96.94 114 VAL A N 1
ATOM 851 C CA . VAL A 1 114 ? -15.660 9.382 -1.950 1.00 96.94 114 VAL A CA 1
ATOM 852 C C . VAL A 1 114 ? -14.437 9.640 -2.831 1.00 96.94 114 VAL A C 1
ATOM 854 O O . VAL A 1 114 ? -13.472 8.878 -2.832 1.00 96.94 114 VAL A O 1
ATOM 857 N N . LYS A 1 115 ? -14.438 10.749 -3.572 1.00 94.44 115 LYS A N 1
ATOM 858 C CA . LYS A 1 115 ? -13.283 11.133 -4.390 1.00 94.44 115 LYS A CA 1
ATOM 859 C C . LYS A 1 115 ? -12.104 11.534 -3.483 1.00 94.44 115 LYS A C 1
ATOM 861 O O . LYS A 1 115 ? -12.300 12.370 -2.599 1.00 94.44 115 LYS A O 1
ATOM 866 N N . PRO A 1 116 ? -10.891 10.984 -3.680 1.00 94.69 116 PRO A N 1
ATOM 867 C CA . PRO A 1 116 ? -9.726 11.414 -2.913 1.00 94.69 116 PRO A CA 1
ATOM 868 C C . PRO A 1 116 ? -9.345 12.860 -3.280 1.00 94.69 116 PRO A C 1
ATOM 870 O O . PRO A 1 116 ? -9.597 13.273 -4.417 1.00 94.69 116 PRO A O 1
ATOM 873 N N . PRO A 1 117 ? -8.682 13.614 -2.379 1.00 92.75 117 PRO A N 1
ATOM 874 C CA . PRO A 1 117 ? -8.154 14.942 -2.706 1.00 92.75 117 PRO A CA 1
ATOM 875 C C . PRO A 1 117 ? -7.205 14.902 -3.912 1.00 92.75 117 PRO A C 1
ATOM 877 O O . PRO A 1 117 ? -7.266 15.758 -4.790 1.00 92.75 117 PRO A O 1
ATOM 880 N N . SER A 1 118 ? -6.372 13.859 -3.980 1.00 94.19 118 SER A N 1
ATOM 881 C CA . SER A 1 118 ? -5.534 13.523 -5.130 1.00 94.19 118 SER A CA 1
ATOM 882 C C . SER A 1 118 ? -5.270 12.016 -5.177 1.00 94.19 118 SER A C 1
ATOM 884 O O . SER A 1 118 ? -5.210 11.364 -4.133 1.00 94.19 118 SER A O 1
ATOM 886 N N . SER A 1 119 ? -5.085 11.454 -6.375 1.00 93.19 119 SER A N 1
ATOM 887 C CA . SER A 1 119 ? -4.652 10.060 -6.561 1.00 93.19 119 SER A CA 1
ATOM 888 C C . SER A 1 119 ? -3.163 9.852 -6.282 1.00 93.19 119 SER A C 1
ATOM 890 O O . SER A 1 119 ? -2.745 8.723 -6.026 1.00 93.19 119 SER A O 1
ATOM 892 N N . THR A 1 120 ? -2.374 10.929 -6.333 1.00 95.31 120 THR A N 1
ATOM 893 C CA . THR A 1 120 ? -0.929 10.921 -6.081 1.00 95.31 120 THR A CA 1
ATOM 894 C C . THR A 1 120 ? -0.471 12.141 -5.289 1.00 95.31 120 THR A C 1
ATOM 896 O O . THR A 1 120 ? -1.210 13.113 -5.151 1.00 95.31 120 THR A O 1
ATOM 899 N N . GLY A 1 121 ? 0.740 12.107 -4.737 1.00 94.06 121 GLY A N 1
ATOM 900 C CA . GLY A 1 121 ? 1.333 13.263 -4.054 1.00 94.06 121 GLY A CA 1
ATOM 901 C C . GLY A 1 121 ? 2.114 12.893 -2.802 1.00 94.06 121 GLY A C 1
ATOM 902 O O . GLY A 1 121 ? 2.249 11.713 -2.462 1.00 94.06 121 GLY A O 1
ATOM 903 N N . TYR A 1 122 ? 2.635 13.906 -2.110 1.00 93.81 122 TYR A N 1
ATOM 904 C CA . TYR A 1 122 ? 3.297 13.707 -0.828 1.00 93.81 122 TYR A CA 1
ATOM 905 C C . TYR A 1 122 ? 2.266 13.540 0.288 1.00 93.81 122 TYR A C 1
ATOM 907 O O . TYR A 1 122 ? 1.345 14.343 0.425 1.00 93.81 122 TYR A O 1
ATOM 915 N N . VAL A 1 123 ? 2.420 12.507 1.116 1.00 93.25 123 VAL A N 1
ATOM 916 C CA . VAL A 1 123 ? 1.387 12.099 2.080 1.00 93.25 123 VAL A C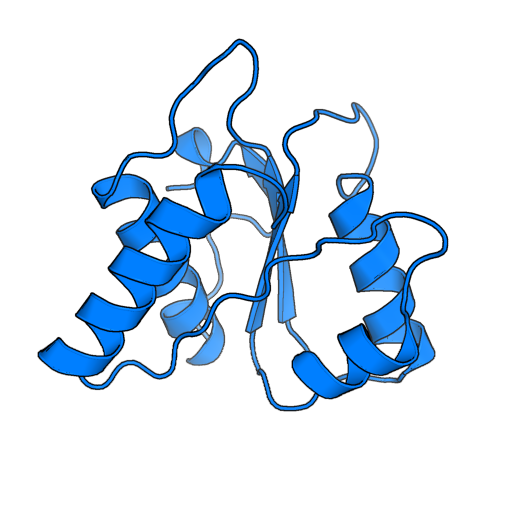A 1
ATOM 917 C C . VAL A 1 123 ? 0.963 13.214 3.048 1.00 93.25 123 VAL A C 1
ATOM 919 O O . VAL A 1 123 ? -0.204 13.266 3.411 1.00 93.25 123 VAL A O 1
ATOM 922 N N . ARG A 1 124 ? 1.869 14.126 3.432 1.00 88.75 124 ARG A N 1
ATOM 923 C CA . ARG A 1 124 ? 1.567 15.260 4.332 1.00 88.75 124 ARG A CA 1
ATOM 924 C C . ARG A 1 124 ? 0.876 16.442 3.658 1.00 88.75 124 ARG A C 1
ATOM 926 O O . ARG A 1 124 ? 0.363 17.311 4.345 1.00 88.75 124 ARG A O 1
ATOM 933 N N . GLU A 1 125 ? 0.943 16.520 2.337 1.00 88.31 125 GLU A N 1
ATOM 934 C CA . GLU A 1 125 ? 0.283 17.582 1.574 1.00 88.31 125 GLU A CA 1
ATOM 935 C C . GLU A 1 125 ? -1.144 17.173 1.200 1.00 88.31 125 GLU A C 1
ATOM 937 O O . GLU A 1 125 ? -2.014 18.021 1.025 1.00 88.31 125 GLU A O 1
ATOM 942 N N . VAL A 1 126 ? -1.383 15.864 1.079 1.00 87.19 126 VAL A N 1
ATOM 943 C CA . VAL A 1 126 ? -2.676 15.297 0.678 1.00 87.19 126 VAL A CA 1
ATOM 944 C C . VAL A 1 126 ? -3.616 15.060 1.871 1.00 87.19 126 VAL A C 1
ATOM 946 O O . VAL A 1 126 ? -4.835 15.084 1.682 1.00 87.19 126 VAL A O 1
ATOM 949 N N . LEU A 1 127 ? -3.077 14.803 3.072 1.00 87.50 127 LEU A N 1
ATOM 950 C CA . LEU A 1 127 ? -3.811 14.426 4.295 1.00 87.50 127 LEU A CA 1
ATOM 951 C C . LEU A 1 127 ? -3.638 15.440 5.427 1.00 87.50 127 LEU A C 1
ATOM 953 O O . LEU A 1 127 ? -4.631 15.641 6.165 1.00 87.50 127 LEU A O 1
#

pLDDT: mean 95.45, std 2.59, range [86.31, 98.19]